Protein AF-I2N7N6-F1 (afdb_monomer_lite)

pLDDT: mean 82.06, std 13.71, range [45.78, 95.31]

Radius of gyration: 27.94 Å; chains: 1; bounding box: 54×17×94 Å

Secondary structure (DSSP, 8-state):
-HHHHHHHHHHHHHHHHHHTTPPP----HHHH-TTHHHHHHHHHHHHHHHHHHHHHHHHHHHHHHHHHHHHHHHHHHHHHHHHHHTT----------

Organism: Streptomyces tsukubensis (strain DSM 42081 / NBRC 108919 / NRRL 18488 / 9993) (NCBI:txid1114943)

Sequence (97 aa):
MPGAEVERMGQLIGRVMELIDTRAAGFDAVAVGPPLAAAGRDFDEAWNDGRFQLKRECKGLKEGCDMVVKGFADADREMASSLKDEGTPAAPQGAGA

Structure (mmCIF, N/CA/C/O backbone):
data_AF-I2N7N6-F1
#
_entry.id   AF-I2N7N6-F1
#
loop_
_atom_site.group_PDB
_atom_site.id
_atom_site.type_symbol
_atom_site.label_atom_id
_atom_site.label_alt_id
_atom_site.label_comp_id
_atom_site.label_asym_id
_atom_site.label_entity_id
_atom_site.label_seq_id
_atom_site.pdbx_PDB_ins_code
_atom_site.Cartn_x
_atom_site.Cartn_y
_atom_site.Cartn_z
_atom_site.occupancy
_atom_site.B_iso_or_equiv
_atom_site.auth_seq_id
_atom_site.auth_comp_id
_atom_site.auth_asym_id
_atom_site.auth_atom_id
_atom_site.pdbx_PDB_model_num
ATOM 1 N N . MET A 1 1 ? -24.000 -0.642 10.536 1.00 54.06 1 MET A N 1
ATOM 2 C CA . MET A 1 1 ? -23.274 0.181 11.528 1.00 54.06 1 MET A CA 1
ATOM 3 C C . MET A 1 1 ? -22.123 0.873 10.819 1.00 54.06 1 MET A C 1
ATOM 5 O O . MET A 1 1 ? -21.479 0.192 10.028 1.00 54.06 1 MET A O 1
ATOM 9 N N . PRO A 1 2 ? -21.861 2.164 11.076 1.00 63.38 2 PRO A N 1
ATOM 10 C CA . PRO A 1 2 ? -20.793 2.927 10.416 1.00 63.38 2 PRO A CA 1
ATOM 11 C C . PRO A 1 2 ? -19.425 2.221 10.416 1.00 63.38 2 PRO A C 1
ATOM 13 O O . PRO A 1 2 ? -18.713 2.267 9.419 1.00 63.38 2 PRO A O 1
ATOM 16 N N . GLY A 1 3 ? -19.101 1.476 11.481 1.00 77.06 3 GLY A N 1
ATOM 17 C CA . GLY A 1 3 ? -17.854 0.708 11.578 1.00 77.06 3 GLY A CA 1
ATOM 18 C C . GLY A 1 3 ? -17.684 -0.402 10.532 1.00 77.06 3 GLY A C 1
ATOM 19 O O . GLY A 1 3 ? -16.563 -0.648 10.107 1.00 77.06 3 GLY A O 1
ATOM 20 N N . ALA A 1 4 ? -18.767 -1.024 10.051 1.00 84.94 4 ALA A N 1
ATOM 21 C CA . ALA A 1 4 ? -18.677 -2.163 9.128 1.00 84.94 4 ALA A CA 1
ATOM 22 C C . ALA A 1 4 ? -18.207 -1.757 7.718 1.00 84.94 4 ALA A C 1
ATOM 24 O O . ALA A 1 4 ? -17.481 -2.499 7.059 1.00 84.94 4 ALA A O 1
ATOM 25 N N . GLU A 1 5 ? -18.601 -0.570 7.247 1.00 88.19 5 GLU A N 1
ATOM 26 C CA . GLU A 1 5 ? -18.153 -0.055 5.946 1.00 88.19 5 GLU A CA 1
ATOM 27 C C . GLU A 1 5 ? -16.681 0.369 5.993 1.00 88.19 5 GLU A C 1
ATOM 29 O O . GLU A 1 5 ? -15.917 0.064 5.077 1.00 88.19 5 GLU A O 1
ATOM 34 N N . VAL A 1 6 ? -16.262 1.009 7.090 1.00 89.38 6 VAL A N 1
ATOM 35 C CA . VAL A 1 6 ? -14.867 1.426 7.307 1.00 89.38 6 VAL A CA 1
ATOM 36 C C . VAL A 1 6 ? -13.948 0.214 7.467 1.00 89.38 6 VAL A C 1
ATOM 38 O O . VAL A 1 6 ? -12.860 0.182 6.895 1.00 89.38 6 VAL A O 1
ATOM 41 N N . GLU A 1 7 ? -14.402 -0.823 8.168 1.00 90.44 7 GLU A N 1
ATOM 42 C CA . GLU A 1 7 ? -13.684 -2.093 8.279 1.00 90.44 7 GLU A CA 1
ATOM 43 C C . GLU A 1 7 ? -13.511 -2.758 6.907 1.00 90.44 7 GLU A C 1
ATOM 45 O O . GLU A 1 7 ? -12.402 -3.147 6.529 1.00 90.44 7 GLU A O 1
ATOM 50 N N . ARG A 1 8 ? -14.583 -2.815 6.106 1.00 92.50 8 ARG A N 1
ATOM 51 C CA . ARG A 1 8 ? -14.531 -3.345 4.737 1.00 92.50 8 ARG A CA 1
ATOM 52 C C . ARG A 1 8 ? -13.562 -2.557 3.858 1.00 92.50 8 ARG A C 1
ATOM 54 O O . ARG A 1 8 ? -12.818 -3.153 3.080 1.00 92.50 8 ARG A O 1
ATOM 61 N N . MET A 1 9 ? -13.549 -1.232 3.980 1.00 92.88 9 MET A N 1
ATOM 62 C CA . MET A 1 9 ? -12.597 -0.372 3.279 1.00 92.88 9 MET A CA 1
ATOM 63 C C . MET A 1 9 ? -11.152 -0.697 3.682 1.00 92.88 9 MET A C 1
ATOM 65 O O . MET A 1 9 ? -10.319 -0.921 2.804 1.00 92.88 9 MET A O 1
ATOM 69 N N . GLY A 1 10 ? -10.866 -0.823 4.981 1.00 92.19 10 GLY A N 1
ATOM 70 C CA . GLY A 1 10 ? -9.544 -1.212 5.481 1.00 92.19 10 GLY A CA 1
ATOM 71 C C . GLY A 1 10 ? -9.074 -2.574 4.953 1.00 92.19 10 GLY A C 1
ATOM 72 O O . GLY A 1 10 ? -7.910 -2.723 4.578 1.00 92.19 10 GLY A O 1
ATOM 73 N N . GLN A 1 11 ? -9.978 -3.553 4.851 1.00 94.12 11 GLN A N 1
ATOM 74 C CA . GLN A 1 11 ? -9.686 -4.870 4.265 1.00 94.12 11 GLN A CA 1
ATOM 75 C C . GLN A 1 11 ? -9.365 -4.783 2.766 1.00 94.12 11 GLN A C 1
ATOM 77 O O . GLN A 1 11 ? -8.399 -5.387 2.301 1.00 94.12 11 GLN A O 1
ATOM 82 N N . LEU A 1 12 ? -10.149 -4.017 2.001 1.00 95.25 12 LEU A N 1
ATOM 83 C CA . LEU A 1 12 ? -9.919 -3.830 0.565 1.00 95.25 12 LEU A CA 1
ATOM 84 C C . LEU A 1 12 ? -8.582 -3.136 0.289 1.00 95.25 12 LEU A C 1
ATOM 86 O O . LEU A 1 12 ? -7.855 -3.551 -0.612 1.00 95.25 12 LEU A O 1
ATOM 90 N N . ILE A 1 13 ? -8.235 -2.127 1.088 1.00 93.50 13 ILE A N 1
ATOM 91 C CA . ILE A 1 13 ? -6.947 -1.430 1.000 1.00 93.50 13 ILE A CA 1
ATOM 92 C C . ILE A 1 13 ? -5.794 -2.384 1.330 1.00 93.50 13 ILE A C 1
ATOM 94 O O . ILE A 1 13 ? -4.802 -2.416 0.602 1.00 93.50 13 ILE A O 1
ATOM 98 N N . GLY A 1 14 ? -5.946 -3.221 2.363 1.00 92.50 14 GLY A N 1
ATOM 99 C CA . GLY A 1 14 ? -4.980 -4.280 2.671 1.00 92.50 14 GLY A CA 1
ATOM 100 C C . GLY A 1 14 ? -4.752 -5.216 1.481 1.00 92.50 14 GLY A C 1
ATOM 101 O O . GLY A 1 14 ? -3.613 -5.470 1.097 1.00 92.50 14 GLY A O 1
ATOM 102 N N . ARG A 1 15 ? -5.830 -5.626 0.804 1.00 92.56 15 ARG A N 1
ATOM 103 C CA . ARG A 1 15 ? -5.744 -6.475 -0.391 1.00 92.56 15 ARG A CA 1
ATOM 104 C C . ARG A 1 15 ? -5.002 -5.803 -1.552 1.00 92.56 15 ARG A C 1
ATOM 106 O O . ARG A 1 15 ? -4.272 -6.476 -2.272 1.00 92.56 15 ARG A O 1
ATOM 113 N N . VAL A 1 16 ? -5.150 -4.490 -1.745 1.00 90.75 16 VAL A N 1
ATOM 114 C CA . VAL A 1 16 ? -4.362 -3.745 -2.748 1.00 90.75 16 VAL A CA 1
ATOM 115 C C . VAL A 1 16 ? -2.868 -3.816 -2.422 1.00 90.75 16 VAL A C 1
ATOM 117 O O . VAL A 1 16 ? -2.066 -4.083 -3.314 1.00 90.75 16 VAL A O 1
ATOM 120 N N . MET A 1 17 ? -2.490 -3.647 -1.152 1.00 90.88 17 MET A N 1
ATOM 121 C CA . MET A 1 17 ? -1.090 -3.729 -0.713 1.00 90.88 17 MET A CA 1
ATOM 122 C C . MET A 1 17 ? -0.479 -5.126 -0.876 1.00 90.88 17 MET A C 1
ATOM 124 O O . MET A 1 17 ? 0.721 -5.232 -1.112 1.00 90.88 17 MET A O 1
ATOM 128 N N . GLU A 1 18 ? -1.280 -6.183 -0.754 1.00 89.12 18 GLU A N 1
ATOM 129 C CA . GLU A 1 18 ? -0.844 -7.564 -0.997 1.00 89.12 18 GLU A CA 1
ATOM 130 C C . GLU A 1 18 ? -0.662 -7.848 -2.493 1.00 89.12 18 GLU A C 1
ATOM 132 O O . GLU A 1 18 ? 0.286 -8.516 -2.900 1.00 89.12 18 GLU A O 1
ATOM 137 N N . LEU A 1 19 ? -1.564 -7.328 -3.329 1.00 88.81 19 LEU A N 1
ATOM 138 C CA . LEU A 1 19 ? -1.579 -7.599 -4.768 1.00 88.81 19 LEU A CA 1
ATOM 139 C C . LEU A 1 19 ? -0.596 -6.738 -5.566 1.00 88.81 19 LEU A C 1
ATOM 141 O O . LEU A 1 19 ? -0.234 -7.098 -6.684 1.00 88.81 19 LEU A O 1
ATOM 145 N N . ILE A 1 20 ? -0.158 -5.601 -5.031 1.00 86.44 20 ILE A N 1
ATOM 146 C CA . ILE A 1 20 ? 0.748 -4.700 -5.753 1.00 86.44 20 ILE A CA 1
ATOM 147 C C . ILE A 1 20 ? 2.178 -5.255 -5.885 1.00 86.44 20 ILE A C 1
ATOM 149 O O . ILE A 1 20 ? 2.895 -4.906 -6.825 1.00 86.44 20 ILE A O 1
ATOM 153 N N . ASP A 1 21 ? 2.569 -6.201 -5.028 1.00 80.06 21 ASP A N 1
ATOM 154 C CA . ASP A 1 21 ? 3.829 -6.956 -5.131 1.00 80.06 21 ASP A CA 1
ATOM 155 C C . ASP A 1 21 ? 3.770 -8.090 -6.165 1.00 80.06 21 ASP A C 1
ATOM 157 O O . ASP A 1 21 ? 4.366 -9.157 -6.000 1.00 80.06 21 ASP A O 1
ATOM 161 N N . THR A 1 22 ? 3.049 -7.886 -7.264 1.00 71.81 22 THR A N 1
ATOM 162 C CA . THR A 1 22 ? 3.013 -8.872 -8.344 1.00 71.81 22 THR A CA 1
ATOM 163 C C . THR A 1 22 ? 4.413 -9.147 -8.893 1.00 71.81 22 THR A C 1
ATOM 165 O O . THR A 1 22 ? 5.287 -8.274 -8.963 1.00 71.81 22 THR A O 1
ATOM 168 N N . ARG A 1 23 ? 4.619 -10.420 -9.252 1.00 64.75 23 ARG A N 1
ATOM 169 C CA . ARG A 1 23 ? 5.867 -10.960 -9.795 1.00 64.75 23 ARG A CA 1
ATOM 170 C C . ARG A 1 23 ? 6.346 -10.107 -10.971 1.00 64.75 23 ARG A C 1
ATOM 172 O O . ARG A 1 23 ? 5.546 -9.753 -11.833 1.00 64.75 23 ARG A O 1
ATOM 179 N N . ALA A 1 24 ? 7.650 -9.832 -11.018 1.00 65.06 24 ALA A N 1
ATOM 180 C CA . ALA A 1 24 ? 8.271 -9.136 -12.140 1.00 65.06 24 ALA A CA 1
ATOM 181 C C . ALA A 1 24 ? 7.878 -9.800 -13.472 1.00 65.06 24 ALA A C 1
ATOM 183 O O . ALA A 1 24 ? 7.885 -11.029 -13.577 1.00 65.06 24 ALA A O 1
ATOM 184 N N . ALA A 1 25 ? 7.573 -8.987 -14.486 1.00 65.50 25 ALA A N 1
ATOM 185 C CA . ALA A 1 25 ? 7.078 -9.437 -15.791 1.00 65.50 25 ALA A CA 1
ATOM 186 C C . ALA A 1 25 ? 8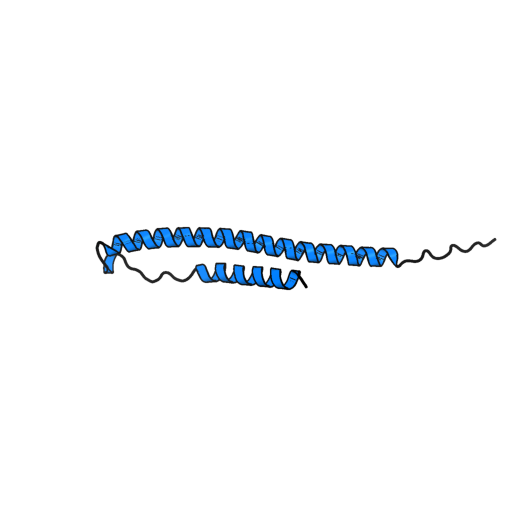.084 -10.290 -16.598 1.00 65.50 25 ALA A C 1
ATOM 188 O O . ALA A 1 25 ? 7.778 -10.706 -17.710 1.00 65.50 25 ALA A O 1
ATOM 189 N N . GLY A 1 26 ? 9.281 -10.556 -16.058 1.00 66.62 26 GLY A N 1
ATOM 190 C CA . GLY A 1 26 ? 10.338 -11.298 -16.746 1.00 66.62 26 GLY A CA 1
ATOM 191 C C . GLY A 1 26 ? 11.003 -10.498 -17.867 1.00 66.62 26 GLY A C 1
ATOM 192 O O . GLY A 1 26 ? 11.538 -11.094 -18.795 1.00 66.62 26 GLY A O 1
ATOM 193 N N . PHE A 1 27 ? 10.944 -9.164 -17.803 1.00 72.06 27 PHE A N 1
ATOM 194 C CA . PHE A 1 27 ? 11.595 -8.292 -18.774 1.00 72.06 27 PHE A CA 1
ATOM 195 C C . PHE A 1 27 ? 13.119 -8.471 -18.726 1.00 72.06 27 PHE A C 1
ATOM 197 O O . PHE A 1 27 ? 13.742 -8.233 -17.692 1.00 72.06 27 PHE A O 1
ATOM 204 N N . ASP A 1 28 ? 13.709 -8.868 -19.855 1.00 73.88 28 ASP A N 1
ATOM 205 C CA . ASP A 1 28 ? 15.156 -8.930 -20.054 1.00 73.88 28 ASP A CA 1
ATOM 206 C C . ASP A 1 28 ? 15.587 -7.836 -21.038 1.00 73.88 28 ASP A C 1
ATOM 208 O O . ASP A 1 28 ? 15.325 -7.902 -22.242 1.00 73.88 28 ASP A O 1
ATOM 212 N N . ALA A 1 29 ? 16.273 -6.821 -20.510 1.00 70.81 29 ALA A N 1
ATOM 213 C CA . ALA A 1 29 ? 16.786 -5.696 -21.283 1.00 70.81 29 ALA A CA 1
ATOM 214 C C . ALA A 1 29 ? 17.799 -6.125 -22.365 1.00 70.81 29 ALA A C 1
ATOM 216 O O . ALA A 1 29 ? 17.921 -5.450 -23.390 1.00 70.81 29 ALA A O 1
ATOM 217 N N . VAL A 1 30 ? 18.513 -7.239 -22.166 1.00 73.69 30 VAL A N 1
ATOM 218 C CA . VAL A 1 30 ? 19.488 -7.769 -23.132 1.00 73.69 30 VAL A CA 1
ATOM 219 C C . VAL A 1 30 ? 18.776 -8.384 -24.337 1.00 73.69 30 VAL A C 1
ATOM 221 O O . VAL A 1 30 ? 19.250 -8.241 -25.462 1.00 73.69 30 VAL A O 1
ATOM 224 N N . ALA A 1 31 ? 17.610 -8.999 -24.123 1.00 79.69 31 ALA A N 1
ATOM 225 C CA . ALA A 1 31 ? 16.829 -9.637 -25.179 1.00 79.69 31 ALA A CA 1
ATOM 226 C C . ALA A 1 31 ? 16.170 -8.637 -26.149 1.00 79.69 31 ALA A C 1
ATOM 228 O O . ALA A 1 31 ? 15.956 -8.969 -27.313 1.00 79.69 31 ALA A O 1
ATOM 229 N N . VAL A 1 32 ? 15.847 -7.420 -25.692 1.00 82.94 32 VAL A N 1
ATOM 230 C CA . VAL A 1 32 ? 15.133 -6.411 -26.505 1.00 82.94 32 VAL A CA 1
ATOM 231 C C . VAL A 1 32 ? 16.049 -5.416 -27.226 1.00 82.94 32 VAL A C 1
ATOM 233 O O . VAL A 1 32 ? 15.650 -4.859 -28.247 1.00 82.94 32 VAL A O 1
ATOM 236 N N . GLY A 1 33 ? 17.267 -5.191 -26.720 1.00 81.31 33 GLY A N 1
ATOM 237 C CA . GLY A 1 33 ? 18.232 -4.244 -27.288 1.00 81.31 33 GLY A CA 1
ATOM 238 C C . GLY A 1 33 ? 17.826 -2.756 -27.188 1.00 81.31 33 GLY A C 1
ATOM 239 O O . GLY A 1 33 ? 16.731 -2.413 -26.727 1.00 81.31 33 GLY A O 1
ATOM 240 N N . PRO A 1 34 ? 18.711 -1.815 -27.572 1.00 84.62 34 PRO A N 1
ATOM 241 C CA . PRO A 1 34 ? 18.382 -0.386 -27.616 1.00 84.62 34 PRO A CA 1
ATOM 242 C C . PRO A 1 34 ? 17.360 -0.069 -28.725 1.00 84.62 34 PRO A C 1
ATOM 244 O O . PRO A 1 34 ? 17.452 -0.664 -29.798 1.00 84.62 34 PRO A O 1
ATOM 247 N N . PRO A 1 35 ? 16.426 0.890 -28.541 1.00 84.12 35 PRO A N 1
ATOM 248 C CA . PRO A 1 35 ? 16.214 1.772 -27.382 1.00 84.12 35 PRO A CA 1
ATOM 249 C C . PRO A 1 35 ? 15.297 1.183 -26.294 1.00 84.12 35 PRO A C 1
ATOM 251 O O . PRO A 1 35 ? 15.165 1.766 -25.218 1.00 84.12 35 PRO A O 1
ATOM 254 N N . LEU A 1 36 ? 14.674 0.031 -26.549 1.00 83.81 36 LEU A N 1
ATOM 255 C CA . LEU A 1 36 ? 13.688 -0.590 -25.659 1.00 83.81 36 LEU A CA 1
ATOM 256 C C . LEU A 1 36 ? 14.281 -0.983 -24.301 1.00 83.81 36 LEU A C 1
ATOM 258 O O . LEU A 1 36 ? 13.606 -0.873 -23.283 1.00 83.81 36 LEU A O 1
ATOM 262 N N . ALA A 1 37 ? 15.560 -1.359 -24.268 1.00 86.38 37 ALA A N 1
ATOM 263 C CA . ALA A 1 37 ? 16.295 -1.601 -23.031 1.00 86.38 37 ALA A CA 1
ATOM 264 C C . ALA A 1 37 ? 16.336 -0.370 -22.107 1.00 86.38 37 ALA A C 1
ATOM 266 O O . ALA A 1 37 ? 16.250 -0.518 -20.892 1.00 86.38 37 ALA A O 1
ATOM 267 N N . ALA A 1 38 ? 16.467 0.840 -22.665 1.00 87.19 38 ALA A N 1
ATOM 268 C CA . ALA A 1 38 ? 16.465 2.069 -21.875 1.00 87.19 38 ALA A CA 1
ATOM 269 C C . ALA A 1 38 ? 15.056 2.370 -21.352 1.00 87.19 38 ALA A C 1
ATOM 271 O O . ALA A 1 38 ? 14.876 2.486 -20.146 1.00 87.19 38 ALA A O 1
ATOM 272 N N . ALA A 1 39 ? 14.055 2.351 -22.236 1.00 87.06 39 ALA A N 1
ATOM 273 C CA . ALA A 1 39 ? 12.661 2.580 -21.860 1.00 87.06 39 ALA A CA 1
ATOM 274 C C . ALA A 1 39 ? 12.150 1.577 -20.808 1.00 87.06 39 ALA A C 1
ATOM 276 O O . ALA A 1 39 ? 11.393 1.946 -19.916 1.00 87.06 39 ALA A O 1
ATOM 277 N N . GLY A 1 40 ? 12.577 0.313 -20.886 1.00 85.44 40 GLY A N 1
ATOM 278 C CA . GLY A 1 40 ? 12.224 -0.705 -19.899 1.00 85.44 40 GLY A CA 1
ATOM 279 C C . GLY A 1 40 ? 12.853 -0.468 -18.526 1.00 85.44 40 GLY A C 1
ATOM 280 O O . GLY A 1 40 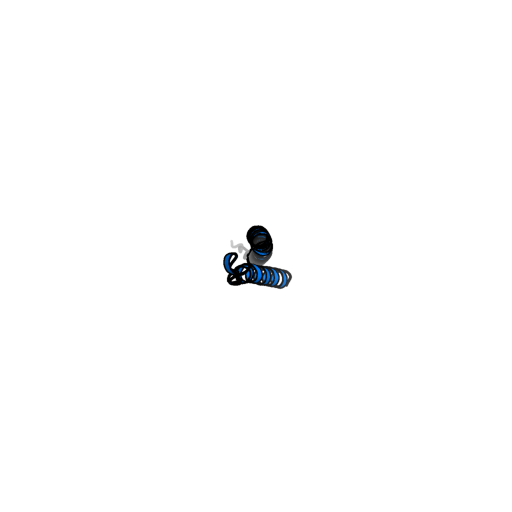? 12.193 -0.714 -17.521 1.00 85.44 40 GLY A O 1
ATOM 281 N N . ARG A 1 41 ? 14.089 0.051 -18.463 1.00 84.31 41 ARG A N 1
ATOM 282 C CA . ARG A 1 41 ? 14.708 0.460 -17.189 1.00 84.31 41 ARG A CA 1
ATOM 283 C C . ARG A 1 41 ? 13.978 1.645 -16.570 1.00 84.31 41 ARG A C 1
ATOM 285 O O . ARG A 1 41 ? 13.640 1.576 -15.396 1.00 84.31 41 ARG A O 1
ATOM 292 N N . ASP A 1 42 ? 13.690 2.670 -17.370 1.00 89.38 42 ASP A N 1
ATOM 293 C CA . ASP A 1 42 ? 12.975 3.862 -16.903 1.00 89.38 42 ASP A CA 1
ATOM 294 C C . ASP A 1 42 ? 11.573 3.489 -16.390 1.00 89.38 42 ASP A C 1
ATOM 296 O O . ASP A 1 42 ? 11.126 3.974 -15.351 1.00 89.38 42 ASP A O 1
ATOM 300 N N . PHE A 1 43 ? 10.890 2.570 -17.086 1.00 87.62 43 PHE A N 1
ATOM 301 C CA . PHE A 1 43 ? 9.616 2.017 -16.634 1.00 87.62 43 PHE A CA 1
ATOM 302 C C . PHE A 1 43 ? 9.751 1.248 -15.317 1.00 87.62 43 PHE A C 1
ATOM 304 O O . PHE A 1 43 ? 8.942 1.467 -14.421 1.00 87.62 43 PHE A O 1
ATOM 311 N N . ASP A 1 44 ? 10.733 0.350 -15.186 1.00 85.50 44 ASP A N 1
ATOM 312 C CA . ASP A 1 44 ? 10.893 -0.458 -13.971 1.00 85.50 44 ASP A CA 1
ATOM 313 C C . ASP A 1 44 ? 11.219 0.417 -12.753 1.00 85.50 44 ASP A C 1
ATOM 315 O O . ASP A 1 44 ? 10.641 0.224 -11.685 1.00 85.50 44 ASP A O 1
ATOM 319 N N . GLU A 1 45 ? 12.064 1.438 -12.917 1.00 88.44 45 GLU A N 1
ATOM 320 C CA . GLU A 1 45 ? 12.356 2.419 -11.868 1.00 88.44 45 GLU A CA 1
ATOM 321 C C . GLU A 1 45 ? 11.093 3.182 -11.442 1.00 88.44 45 GLU A C 1
ATOM 323 O O . GLU A 1 45 ? 10.740 3.179 -10.258 1.00 88.44 45 GLU A O 1
ATOM 328 N N . ALA A 1 46 ? 10.358 3.755 -12.401 1.00 90.44 46 ALA A N 1
ATOM 329 C CA . ALA A 1 46 ? 9.122 4.488 -12.125 1.00 90.44 46 ALA A CA 1
ATOM 330 C C . ALA A 1 46 ? 8.031 3.591 -11.514 1.00 90.44 46 ALA A C 1
ATOM 332 O O . ALA A 1 46 ? 7.289 4.010 -10.623 1.00 90.44 46 ALA A O 1
ATOM 333 N N . TRP A 1 47 ? 7.934 2.340 -11.965 1.00 88.38 47 TRP A N 1
ATOM 334 C CA . TRP A 1 47 ? 7.008 1.352 -11.422 1.00 88.38 47 TRP A CA 1
ATOM 335 C C . TRP A 1 47 ? 7.374 0.972 -9.988 1.00 88.38 47 TRP A C 1
ATOM 337 O O . TRP A 1 47 ? 6.498 0.897 -9.127 1.00 88.38 47 TRP A O 1
ATOM 347 N N . ASN A 1 48 ? 8.657 0.755 -9.699 1.00 87.75 48 ASN A N 1
ATOM 348 C CA . ASN A 1 48 ? 9.133 0.434 -8.355 1.00 87.75 48 ASN A CA 1
ATOM 349 C C . ASN A 1 48 ? 8.854 1.573 -7.369 1.00 87.75 48 ASN A C 1
ATOM 351 O O . ASN A 1 48 ? 8.301 1.319 -6.295 1.00 87.75 48 ASN A O 1
ATOM 355 N N . ASP A 1 49 ? 9.158 2.814 -7.750 1.00 92.44 49 ASP A N 1
ATOM 356 C CA . ASP A 1 49 ? 8.865 3.990 -6.927 1.00 92.44 49 ASP A CA 1
ATOM 357 C C . ASP A 1 49 ? 7.352 4.177 -6.724 1.00 92.44 49 ASP A C 1
ATOM 359 O O . ASP A 1 49 ? 6.869 4.248 -5.591 1.00 92.44 49 ASP A O 1
ATOM 363 N N . GLY A 1 50 ? 6.564 4.130 -7.804 1.00 91.38 50 GLY A N 1
ATOM 364 C CA . GLY A 1 50 ? 5.108 4.270 -7.734 1.00 91.38 50 GLY A CA 1
ATOM 365 C C . GLY A 1 50 ? 4.442 3.211 -6.850 1.00 91.38 50 GLY A C 1
ATOM 366 O O . GLY A 1 50 ? 3.568 3.533 -6.041 1.00 91.38 50 GLY A O 1
ATOM 367 N N . ARG A 1 51 ? 4.886 1.949 -6.931 1.00 91.44 51 ARG A N 1
ATOM 368 C CA . ARG A 1 51 ? 4.398 0.875 -6.050 1.00 91.44 51 ARG A CA 1
ATOM 369 C C . ARG A 1 51 ? 4.751 1.118 -4.589 1.00 91.44 51 ARG A C 1
ATOM 371 O O . ARG A 1 51 ? 3.915 0.878 -3.716 1.00 91.44 51 ARG A O 1
ATOM 378 N N . PHE A 1 52 ? 5.968 1.585 -4.314 1.00 91.56 52 PHE A N 1
ATOM 379 C CA . PHE A 1 52 ? 6.397 1.909 -2.957 1.00 91.56 52 PHE A CA 1
ATOM 380 C C . PHE A 1 52 ? 5.547 3.035 -2.356 1.00 91.56 52 PHE A C 1
ATOM 382 O O . PHE A 1 52 ? 5.047 2.903 -1.235 1.00 91.56 52 PHE A O 1
ATOM 389 N N . GLN A 1 53 ? 5.317 4.105 -3.118 1.00 93.88 53 GLN A N 1
ATOM 390 C CA . GLN A 1 53 ? 4.472 5.219 -2.692 1.00 93.88 53 GLN A CA 1
ATOM 391 C C . GLN A 1 53 ? 3.028 4.772 -2.465 1.00 93.88 53 GLN A C 1
ATOM 393 O O . GLN A 1 53 ? 2.480 5.016 -1.391 1.00 93.88 53 GLN A O 1
ATOM 398 N N . LEU A 1 54 ? 2.431 4.041 -3.412 1.00 92.75 54 LEU A N 1
ATOM 399 C CA . LEU A 1 54 ? 1.057 3.553 -3.281 1.00 92.75 54 LEU A CA 1
ATOM 400 C C . LEU A 1 54 ? 0.886 2.676 -2.032 1.00 92.75 54 LEU A C 1
ATOM 402 O O . LEU A 1 54 ? -0.067 2.856 -1.279 1.00 92.75 54 LEU A O 1
ATOM 406 N N . LYS A 1 55 ? 1.845 1.792 -1.737 1.00 93.62 55 LYS A N 1
ATOM 407 C CA . LYS A 1 55 ? 1.841 1.014 -0.490 1.00 93.62 55 LYS A CA 1
ATOM 408 C C . LYS A 1 55 ? 1.881 1.880 0.759 1.00 93.62 55 LYS A C 1
ATOM 410 O O . LYS A 1 55 ? 1.178 1.575 1.722 1.00 93.62 55 LYS A O 1
ATOM 415 N N . ARG A 1 56 ? 2.710 2.925 0.769 1.00 94.44 56 ARG A N 1
ATOM 416 C CA . ARG A 1 56 ? 2.821 3.842 1.907 1.00 94.44 56 ARG A CA 1
ATOM 417 C C . ARG A 1 56 ? 1.493 4.549 2.168 1.00 94.44 56 ARG A C 1
ATOM 419 O O . ARG A 1 56 ? 1.034 4.559 3.307 1.00 94.44 56 ARG A O 1
ATOM 426 N N . GLU A 1 57 ? 0.864 5.077 1.124 1.00 94.81 57 GLU A N 1
ATOM 427 C CA . GLU A 1 57 ? -0.423 5.770 1.246 1.00 94.81 57 GLU A CA 1
ATOM 428 C C . GLU A 1 57 ? -1.546 4.802 1.650 1.00 94.81 57 GLU A C 1
ATOM 430 O O . GLU A 1 57 ? -2.313 5.085 2.571 1.00 94.81 57 GLU A O 1
ATOM 435 N N . CYS A 1 58 ? -1.600 3.606 1.050 1.00 95.12 58 CYS A N 1
ATOM 436 C CA . CYS A 1 58 ? -2.542 2.561 1.454 1.00 95.12 58 CYS A CA 1
ATOM 437 C C . CYS A 1 58 ? -2.365 2.158 2.924 1.00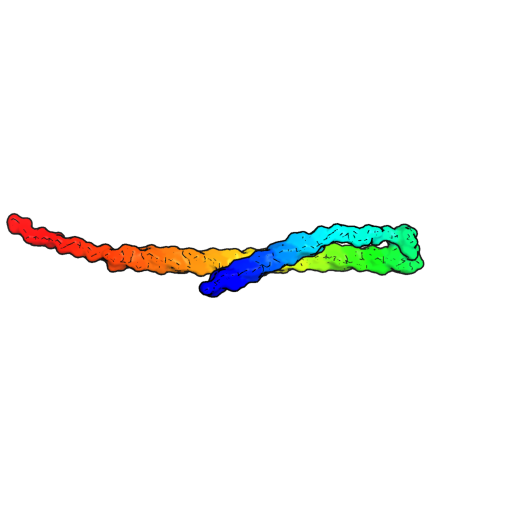 95.12 58 CYS A C 1
ATOM 4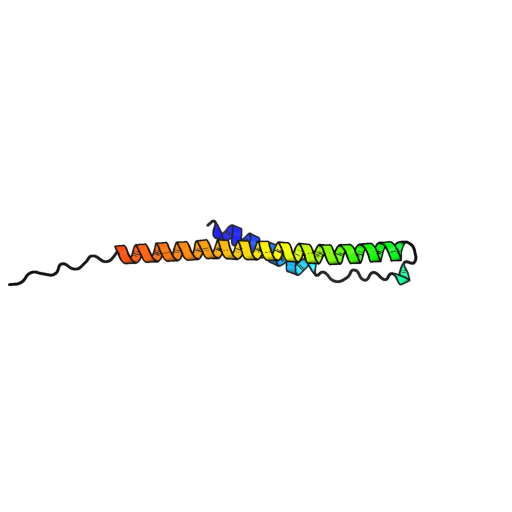39 O O . CYS A 1 58 ? -3.357 1.984 3.630 1.00 95.12 58 CYS A O 1
ATOM 441 N N . LYS A 1 59 ? -1.124 2.053 3.413 1.00 94.56 59 LYS A N 1
ATOM 442 C CA . LYS A 1 59 ? -0.854 1.764 4.825 1.00 94.56 59 LYS A CA 1
ATOM 443 C C . LYS A 1 59 ? -1.442 2.846 5.733 1.00 94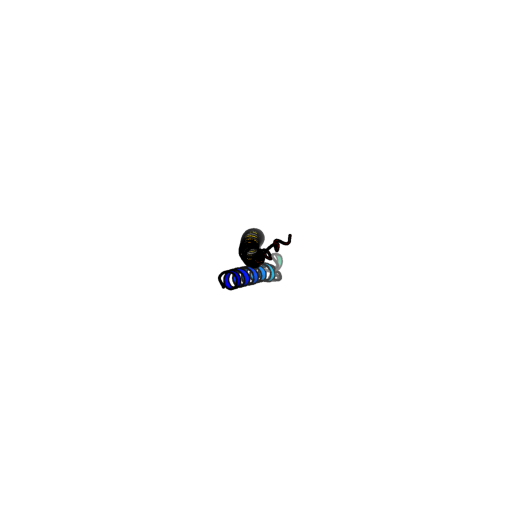.56 59 LYS A C 1
ATOM 445 O O . LYS A 1 59 ? -2.165 2.507 6.665 1.00 94.56 59 LYS A O 1
ATOM 450 N N . GLY A 1 60 ? -1.191 4.121 5.431 1.00 95.06 60 GLY A N 1
ATOM 451 C CA . GLY A 1 60 ? -1.742 5.238 6.205 1.00 95.06 60 GLY A CA 1
ATOM 452 C C . GLY A 1 60 ? -3.274 5.256 6.207 1.00 95.06 60 GLY A C 1
ATOM 453 O O . GLY A 1 60 ? -3.895 5.426 7.255 1.00 95.06 60 GLY A O 1
ATOM 454 N N . LEU A 1 61 ? -3.902 4.994 5.056 1.00 94.38 61 LEU A N 1
ATOM 455 C CA . LEU A 1 61 ? -5.362 4.894 4.958 1.00 94.38 61 LEU A CA 1
ATOM 456 C C . LEU A 1 61 ? -5.921 3.720 5.766 1.00 94.38 61 LEU A C 1
ATOM 458 O O . LEU A 1 61 ? -6.937 3.876 6.447 1.00 94.38 61 LEU A O 1
ATOM 462 N N . LYS A 1 62 ? -5.266 2.554 5.721 1.00 94.06 62 LYS A N 1
ATOM 463 C CA . LYS A 1 62 ? -5.667 1.393 6.518 1.00 94.06 62 LYS A CA 1
ATOM 464 C C . LYS A 1 62 ? -5.561 1.683 8.017 1.00 94.06 62 LYS A C 1
ATOM 466 O O . LYS A 1 62 ? -6.508 1.397 8.743 1.00 94.06 62 LYS A O 1
ATOM 471 N N . GLU A 1 63 ? -4.460 2.275 8.469 1.00 95.31 63 GLU A N 1
ATOM 472 C CA . GLU A 1 63 ? -4.286 2.676 9.872 1.00 95.31 63 GLU A CA 1
ATOM 473 C C . GLU A 1 63 ? -5.374 3.673 10.302 1.00 95.31 63 GLU A C 1
ATOM 475 O O . GLU A 1 63 ? -5.951 3.536 11.380 1.00 95.31 63 GLU A O 1
ATOM 480 N N . GLY A 1 64 ? -5.735 4.619 9.428 1.00 95.00 64 GLY A N 1
ATOM 481 C CA . GLY A 1 64 ? -6.876 5.515 9.626 1.00 95.00 64 GLY A CA 1
ATOM 482 C C . GLY A 1 64 ? -8.206 4.776 9.805 1.00 95.00 64 GLY A C 1
ATOM 483 O O . GLY A 1 64 ? -8.957 5.080 10.733 1.00 95.00 64 GLY A O 1
ATOM 484 N N . CYS A 1 65 ? -8.482 3.774 8.964 1.00 93.00 65 CYS A N 1
ATOM 485 C CA . CYS A 1 65 ? -9.676 2.932 9.093 1.00 93.00 65 CYS A CA 1
ATOM 486 C C . CYS A 1 65 ? -9.699 2.199 10.440 1.00 93.00 65 CYS A C 1
ATOM 488 O O . CYS A 1 65 ? -10.715 2.218 11.134 1.00 93.00 65 CYS A O 1
ATOM 490 N N . ASP A 1 66 ? -8.572 1.600 10.828 1.00 92.50 66 ASP A N 1
ATOM 491 C CA . ASP A 1 66 ? -8.449 0.839 12.073 1.00 92.50 66 ASP A CA 1
ATOM 492 C C . ASP A 1 66 ? -8.664 1.749 13.301 1.00 92.50 66 ASP A C 1
ATOM 494 O O . ASP A 1 66 ? -9.342 1.358 14.254 1.00 92.50 66 ASP A O 1
ATOM 498 N N . MET A 1 67 ? -8.168 2.994 13.266 1.00 94.12 67 MET A N 1
ATOM 499 C CA . MET A 1 67 ? -8.416 3.987 14.320 1.00 94.12 67 MET A CA 1
ATOM 500 C C . MET A 1 67 ? -9.893 4.373 14.432 1.00 94.12 67 MET A C 1
ATOM 502 O O . MET A 1 67 ? -10.411 4.473 15.543 1.00 94.12 67 MET A O 1
ATOM 506 N N . VAL A 1 68 ? -10.585 4.572 13.308 1.00 91.56 68 VAL A N 1
ATOM 507 C CA . VAL A 1 68 ? -12.018 4.911 13.306 1.00 91.56 68 VAL A CA 1
ATOM 508 C C . VAL A 1 68 ? -12.853 3.756 13.859 1.00 91.56 68 VAL A C 1
ATOM 510 O O . VAL A 1 68 ? -13.711 3.976 14.713 1.00 91.56 68 VAL A O 1
ATOM 513 N N . VAL A 1 69 ? -12.579 2.521 13.427 1.00 91.31 69 VAL A N 1
ATOM 514 C CA . VAL A 1 69 ? -13.259 1.319 13.943 1.00 91.31 69 VAL A CA 1
ATOM 515 C C . VAL A 1 69 ? -13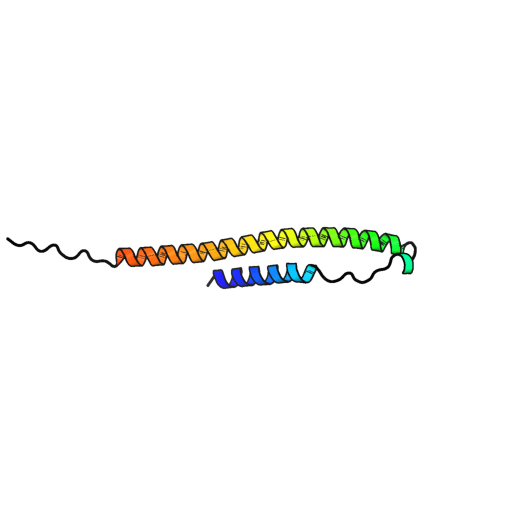.035 1.180 15.447 1.00 91.31 69 VAL A C 1
ATOM 517 O O . VAL A 1 69 ? -13.988 0.952 16.195 1.00 91.31 69 VAL A O 1
ATOM 520 N N . LYS A 1 70 ? -11.796 1.383 15.905 1.00 91.69 70 LYS A N 1
ATOM 521 C CA . LYS A 1 70 ? -11.468 1.385 17.332 1.00 91.69 70 LYS A CA 1
ATOM 522 C C . LYS A 1 70 ? -12.242 2.464 18.094 1.00 91.69 70 LYS A C 1
ATOM 524 O O . LYS A 1 70 ? -12.802 2.157 19.140 1.00 91.69 70 LYS A O 1
ATOM 529 N N . GLY A 1 71 ? -12.322 3.682 17.558 1.00 91.56 71 GLY A N 1
ATOM 530 C CA . GLY A 1 71 ? -13.058 4.788 18.173 1.00 91.56 71 GLY A CA 1
ATOM 531 C C . GLY A 1 71 ? -14.541 4.478 18.384 1.00 91.56 71 GLY A C 1
ATOM 532 O O . GLY A 1 71 ? -15.063 4.720 19.469 1.00 91.56 71 GLY A O 1
ATOM 533 N N . PHE A 1 72 ? -15.206 3.869 17.396 1.00 89.75 72 PHE A N 1
ATOM 534 C CA . PHE A 1 72 ? -16.593 3.414 17.561 1.00 89.75 72 PHE A CA 1
ATOM 535 C C . PHE A 1 72 ? -16.721 2.324 18.632 1.00 89.75 72 PHE A C 1
ATOM 537 O O . PHE A 1 72 ? -17.594 2.410 19.490 1.00 89.75 72 PHE A O 1
ATOM 544 N N . ALA A 1 73 ? -15.827 1.331 18.629 1.00 88.94 73 ALA A N 1
ATOM 545 C CA . ALA A 1 73 ? -15.856 0.252 19.616 1.00 88.94 73 ALA A CA 1
ATOM 546 C C . ALA A 1 73 ? -15.573 0.733 21.052 1.00 88.94 73 ALA A C 1
ATOM 548 O O . ALA A 1 73 ? -16.086 0.150 22.009 1.00 88.94 73 ALA A O 1
ATOM 549 N N . ASP A 1 74 ? -14.731 1.755 21.213 1.00 91.00 74 ASP A N 1
ATOM 550 C CA . ASP A 1 74 ? -14.449 2.384 22.503 1.00 91.00 74 ASP A CA 1
ATOM 551 C C . ASP A 1 74 ? -15.664 3.197 22.990 1.00 91.00 74 ASP A C 1
ATOM 553 O O . ASP A 1 74 ? -16.080 3.019 24.135 1.00 91.00 74 ASP A O 1
ATOM 557 N N . ALA A 1 75 ? -16.301 3.984 22.112 1.00 89.00 75 ALA A N 1
ATOM 558 C CA . ALA A 1 75 ? -17.520 4.735 22.434 1.00 89.00 75 ALA A CA 1
ATOM 559 C C . ALA A 1 75 ? -18.698 3.821 22.817 1.00 89.00 75 ALA A C 1
ATOM 561 O O . ALA A 1 75 ? -19.402 4.088 23.791 1.00 89.00 75 ALA A O 1
ATOM 562 N N . ASP A 1 76 ? -18.890 2.709 22.100 1.00 87.94 76 ASP A N 1
ATOM 563 C CA . ASP A 1 76 ? -19.916 1.713 22.433 1.00 87.94 76 ASP A CA 1
ATOM 564 C C . ASP A 1 76 ? -19.670 1.092 23.817 1.00 87.94 76 ASP A C 1
ATOM 566 O O . ASP A 1 76 ? -20.610 0.885 24.590 1.00 87.94 76 ASP A O 1
ATOM 570 N N . ARG A 1 77 ? -18.401 0.823 24.164 1.00 88.19 77 ARG A N 1
ATOM 571 C CA . ARG A 1 77 ? -18.022 0.322 25.495 1.00 88.19 77 ARG A CA 1
ATOM 572 C C . ARG A 1 77 ? -18.311 1.342 26.590 1.00 88.19 77 ARG A C 1
ATOM 574 O O . ARG A 1 77 ? -18.852 0.951 27.622 1.00 88.19 77 ARG A O 1
ATOM 581 N N . GLU A 1 78 ? -17.978 2.608 26.361 1.00 90.94 78 GLU A N 1
ATOM 582 C CA . GLU A 1 78 ? -18.209 3.695 27.316 1.00 90.94 78 GLU A CA 1
ATOM 583 C C . GLU A 1 78 ? -19.708 3.909 27.572 1.00 90.94 78 GLU A C 1
ATOM 585 O O . GLU A 1 78 ? -20.149 3.923 28.723 1.00 90.94 78 GLU A O 1
ATOM 590 N N . MET A 1 79 ? -20.524 3.955 26.515 1.00 86.81 79 MET A N 1
ATOM 591 C CA . MET A 1 79 ? -21.983 4.039 26.649 1.00 86.81 79 MET A CA 1
ATOM 592 C C . MET A 1 79 ? -22.557 2.833 27.402 1.00 86.81 79 MET A C 1
ATOM 594 O O . MET A 1 79 ? -23.399 2.992 28.288 1.00 86.81 79 MET A O 1
ATOM 598 N N . ALA A 1 80 ? -22.082 1.622 27.096 1.00 86.50 80 ALA A N 1
ATOM 599 C CA . ALA A 1 80 ? -22.526 0.413 27.782 1.00 86.50 80 ALA A CA 1
ATOM 600 C C . ALA A 1 80 ? -22.126 0.381 29.268 1.00 86.50 80 ALA A C 1
ATOM 602 O O . ALA A 1 80 ? -22.855 -0.212 30.066 1.00 86.50 80 ALA A O 1
ATOM 603 N N . SER A 1 81 ? -20.994 0.981 29.659 1.00 84.62 81 SER A N 1
ATOM 604 C CA . SER A 1 81 ? -20.630 1.133 31.075 1.00 84.62 81 SER A CA 1
ATOM 605 C C . SER A 1 81 ? -21.502 2.159 31.791 1.00 84.62 81 SER A C 1
ATOM 607 O O . SER A 1 81 ? -22.016 1.848 32.862 1.00 84.62 81 SER A O 1
ATOM 609 N N . SER A 1 82 ? -21.758 3.318 31.181 1.00 79.38 82 SER A N 1
ATOM 610 C CA . SER A 1 82 ? -22.575 4.377 31.792 1.00 79.38 82 SER A CA 1
ATOM 611 C C . SER A 1 82 ? -24.004 3.910 32.084 1.00 79.38 82 SER A C 1
ATOM 613 O O . SER A 1 82 ? -24.551 4.191 33.146 1.00 79.38 82 SER A O 1
ATOM 615 N N . LEU A 1 83 ? -24.581 3.099 31.191 1.00 79.12 83 LEU A N 1
ATOM 616 C CA . LEU A 1 83 ? -25.908 2.503 31.388 1.00 79.12 83 LEU A CA 1
ATOM 617 C C . LEU A 1 83 ? -25.963 1.472 32.531 1.00 79.12 83 LEU A C 1
ATOM 619 O O . LEU A 1 83 ? -27.039 1.217 33.069 1.00 79.12 83 LEU A O 1
ATOM 623 N N . LYS A 1 84 ? -24.836 0.852 32.903 1.00 76.81 84 LYS A N 1
ATOM 624 C CA . LYS A 1 84 ? -24.771 -0.089 34.037 1.00 76.81 84 LYS A CA 1
ATOM 625 C C . LYS A 1 84 ? -24.669 0.636 35.377 1.00 76.81 84 LYS A C 1
ATOM 627 O O . LYS A 1 84 ? -25.234 0.148 36.354 1.00 76.81 84 LYS A O 1
ATOM 632 N N . ASP A 1 85 ? -24.005 1.787 35.412 1.00 64.69 85 ASP A N 1
ATOM 633 C CA . ASP A 1 85 ? -23.845 2.581 36.634 1.00 64.69 85 ASP A CA 1
ATOM 634 C C . ASP A 1 85 ? -25.136 3.320 37.031 1.00 64.69 85 ASP A C 1
ATOM 636 O O . ASP A 1 85 ? -25.460 3.386 38.216 1.00 64.69 85 ASP A O 1
ATOM 640 N N . GLU A 1 86 ? -25.949 3.778 36.072 1.00 60.00 86 GLU A N 1
ATOM 641 C CA . GLU A 1 86 ? -27.260 4.398 36.361 1.00 60.00 86 GLU A CA 1
ATOM 642 C C . GLU A 1 86 ? -28.343 3.390 36.810 1.00 60.00 86 GLU A C 1
ATOM 644 O O . GLU A 1 86 ? -29.404 3.778 37.301 1.00 60.00 86 GLU A O 1
ATOM 649 N N . GLY A 1 87 ? -28.084 2.084 36.682 1.00 54.19 87 GLY A N 1
ATOM 650 C CA . GLY A 1 87 ? -29.040 1.008 36.959 1.00 54.19 87 GLY A CA 1
ATOM 651 C C . GLY A 1 87 ? -29.057 0.464 38.392 1.00 54.19 87 GLY A C 1
ATOM 652 O O . GLY A 1 87 ? -29.796 -0.486 38.648 1.00 54.19 87 GLY A O 1
ATOM 653 N N . THR A 1 88 ? -28.270 1.010 39.327 1.00 54.69 88 THR A N 1
ATOM 654 C CA . THR A 1 88 ? -28.265 0.551 40.731 1.00 54.69 88 THR A CA 1
ATOM 655 C C . THR A 1 88 ? -29.091 1.500 41.610 1.00 54.69 88 THR A C 1
ATOM 657 O O . THR A 1 88 ? -28.583 2.551 42.004 1.00 54.69 88 THR A O 1
ATOM 660 N N . PRO A 1 89 ? -30.348 1.169 41.977 1.00 50.62 89 PRO A N 1
ATOM 661 C CA . PRO A 1 89 ? -31.053 1.931 42.992 1.00 50.62 89 PRO A CA 1
ATOM 662 C C . PRO A 1 89 ? -30.362 1.691 44.333 1.00 50.62 89 PRO A C 1
ATOM 664 O O . PRO A 1 89 ? -30.253 0.554 44.795 1.00 50.62 89 PRO A O 1
ATOM 667 N N . ALA A 1 90 ? -29.894 2.770 44.959 1.00 58.19 90 ALA A N 1
ATOM 668 C CA . ALA A 1 90 ? -29.448 2.747 46.342 1.00 58.19 90 ALA A CA 1
ATOM 669 C C . ALA A 1 90 ? -30.566 2.139 47.204 1.00 58.19 90 ALA A C 1
ATOM 671 O O . ALA A 1 90 ? -31.669 2.683 47.285 1.00 58.19 90 ALA A O 1
ATOM 672 N N . ALA A 1 91 ? -30.292 0.980 47.807 1.00 57.38 91 ALA A N 1
ATOM 673 C CA . ALA A 1 91 ? -31.206 0.347 48.743 1.00 57.38 91 ALA A CA 1
ATOM 674 C C . ALA A 1 91 ? -31.556 1.353 49.857 1.00 57.38 91 ALA A C 1
ATOM 676 O O . ALA A 1 91 ? -30.646 2.007 50.380 1.00 57.38 91 ALA A O 1
ATOM 677 N N . PRO A 1 92 ? -32.839 1.504 50.233 1.00 50.84 92 PRO A N 1
ATOM 678 C CA . PRO A 1 92 ? -33.213 2.413 51.302 1.00 50.84 92 PRO A CA 1
ATOM 679 C C . PRO A 1 92 ? -32.559 1.916 52.592 1.00 50.84 92 PRO A C 1
ATOM 681 O O . PRO A 1 92 ? -32.855 0.819 53.067 1.00 50.84 92 PRO A O 1
ATOM 684 N N . GLN A 1 93 ? -31.644 2.715 53.146 1.00 54.19 93 GLN A N 1
ATOM 685 C CA . GLN A 1 93 ? -31.143 2.510 54.499 1.00 54.19 93 GLN A CA 1
ATOM 686 C C . GLN A 1 93 ? -32.335 2.666 55.443 1.00 54.19 93 GLN A C 1
ATOM 688 O O . GLN A 1 93 ? -32.813 3.770 55.701 1.00 54.19 93 GLN A O 1
ATOM 693 N N . GLY A 1 94 ? -32.874 1.523 55.864 1.00 47.94 94 GLY A N 1
ATOM 694 C CA . GLY A 1 94 ? -33.977 1.439 56.800 1.00 47.94 94 GLY A CA 1
ATOM 695 C C . GLY A 1 94 ? -33.597 2.093 58.120 1.00 47.94 94 GLY A C 1
ATOM 696 O O . GLY A 1 94 ? -32.614 1.718 58.756 1.00 47.94 94 GLY A O 1
ATOM 697 N N . ALA A 1 95 ? -34.409 3.067 58.513 1.00 58.44 95 ALA A N 1
ATOM 698 C CA . ALA A 1 95 ? -34.496 3.559 59.870 1.00 58.44 95 ALA A CA 1
ATOM 699 C C . ALA A 1 95 ? -35.033 2.452 60.798 1.00 58.44 95 ALA A C 1
ATOM 701 O O . ALA A 1 95 ? -36.041 1.815 60.496 1.00 58.44 95 ALA A O 1
ATOM 702 N N . GLY A 1 96 ? -34.377 2.265 61.937 1.00 50.78 96 GLY A N 1
ATOM 703 C CA . GLY A 1 96 ? -34.837 1.487 63.091 1.00 50.78 96 GLY A CA 1
ATOM 704 C C . GLY A 1 96 ? -33.870 1.800 64.232 1.00 50.78 96 GLY A C 1
ATOM 705 O O . GLY A 1 96 ? -32.704 1.436 64.128 1.00 50.78 96 GLY A O 1
ATOM 706 N N . ALA A 1 97 ? -34.189 2.786 65.076 1.00 45.78 97 ALA A N 1
ATOM 707 C CA . ALA A 1 97 ? -35.017 2.689 66.288 1.00 45.78 97 ALA A CA 1
ATOM 708 C C . ALA A 1 97 ? -34.249 2.029 67.439 1.00 45.78 97 ALA A C 1
ATOM 710 O O . ALA A 1 97 ? -33.977 0.814 67.345 1.00 45.78 97 ALA A O 1
#

Foldseek 3Di:
DVLVVLLVLLVVLVVCLVCLPDDDPPDDLVVPDPPVSVVVVVVVVVSVVVSVVSNVVSVVSSVVSVVVSVVVVVVVVVVVVVVVVVPDDDDPPDDDD

=== Feature glossary ===
Legend for the data blocks above and below:

— What the protein is —

The amino-acid sequence is the protein's primary structure: the linear order of residues from the N-terminus to the C-terminus, written in one-letter code. Everything else here — the 3D coordinates, the secondary structure, the domain annotations — is ultimately a consequence of this string.

Functional annotations link the protein to curated databases. InterPro entries identify conserved domains and families by matching the sequence against member-database signatures (Pfam, PROSITE, CDD, …). Gene Ontology (GO) terms describe molecular function, biological process, and cellular component in a controlled vocabulary. CATH places the structure in a hierarchical fold classification (Class/Architecture/Topology/Homologous-superfamily). The organism is the source species.

— Where its atoms are —

Atomic coordinates in PDBx/mmCIF format — the same representation the Protein Data Bank distributes. Each line of the _atom_site loop places one backbone atom in Cartesian space (units: ångströms, origin: arbitrary).

The six renders are orthographic views along the three Cartesian axes in both directions. Representation (cartoon, sticks, or surface) and color scheme (sequence-rainbow or by-chain) vary across proteins so the training set covers all the common visualization conventions.

— Local backbone conformation —

Eight-state secondary structure (DSSP): H is the canonical α-helix, G the tighter 3₁₀-helix, I the wider π-helix; E/B are β-structure, T and S are turns and bends, and '-' is everything else. DSSP derives these from the pattern of main-chain N–H···O=C hydrogen bonds, not from the sequence.

Three-state secondary structure (P-SEA) collapses the eight DSSP classes into helix (a), strand (b), and coil (c). P-SEA assigns these from Cα geometry alone — distances and angles — without requiring backbone oxygens, so it works on any Cα trace.

φ (phi) and ψ (psi) are the two rotatable backbone dihedrals per residue: φ is the C(i-1)–N–Cα–C torsion, ψ is the N–Cα–C–N(i+1) torsion, both in degrees on (−180°, 180°]. α-helical residues cluster near (−60°, −45°); β-strand residues near (−120°, +130°). A Ramachandran plot is simply a scatter of (φ, ψ) for every residue.

— Global shape and packing —

The geometric summary reports three shape descriptors. Rg (radius of gyration) measures how spread out the Cα atoms are about their centre of mass; compact globular proteins have small Rg, elongated or unfolded ones large. Cα contacts (<8 Å, |i−j|>4) count long-range residue pairs in spatial proximity — high for tightly packed folds, near zero for rods or random coil. The bounding-box extents give the protein's footprint along x, y, z in Å.

SASA measures how much of the protein is reachable by solvent. It is computed by rolling a water-sized probe over the atomic surface and summing the exposed area (Å²). Per-residue SASA distinguishes core (buried, low SASA) from surface (exposed, high SASA) residues; total SASA is a whole-molecule size measure.

Plot images: a contact map (which residues are close in 3D, as an N×N binary image), a Ramachandran scatter (backbone torsion angles, revealing secondary-structure composition at a glance), and — for AlphaFold structures — a PAE heatmap (pairwise prediction confidence).

— Structural neighborhood —

A 3Di character summarizes, for each residue, the relative orientation of the Cα frame of its nearest spatial neighbor. Because it encodes fold topology rather than chemistry, 3Di alignments detect remote structural similarity that sequence alignment misses.

The Foldseek neighbor list gives the closest experimentally determined structures in the PDB, ranked by structural alignment. TM-score near 1 means near-identical fold; near 0.3 means only rough topology match. This is how one finds what a novel AlphaFold prediction most resembles in the solved-structure universe.

— Confidence and disorder —

For AlphaFold models, the B-factor field carries pLDDT — the model's own estimate of local accuracy on a 0–100 scale. Regions with pLDDT<50 should be treated as essentially unmodeled; they often correspond to intrinsically disordered segments.

Crystallographic B-factors measure how much each atom's electron density is smeared out, in Å². They rise in mobile loops and surface residues and fall in the buried interior. In AlphaFold models this column is repurposed to hold pLDDT instead.

Predicted Aligned Error (PAE) is an AlphaFold confidence matrix: entry (i, j) is the expected error in the position of residue j, in ångströms, when the prediction is superimposed on the true structure at residue i. Low PAE within a block of residues means that block is internally rigid and well-predicted; high PAE between two blocks means their relative placement is uncertain even if each block individually is confident.